Protein AF-A0A2N1U3D2-F1 (afdb_monomer_lite)

Sequence (101 aa):
MKDMKKKLPNFKNEQEEREFWLTHDSCDYFDWSDAEKVVFPNLKPTSKTISIRLPESMLNDIKVMANKKDVPYQSLIKILLSEKLEESKKKAAQPSRRRGK

Radius of gyration: 22.99 Å; chains: 1; bounding box: 40×53×66 Å

Foldseek 3Di:
DDQPADDDDDDPDPVVVVVVCVPDDPVSHDDCVPPDPDDPPPDDPPDDDDDDDDDPVVLVVLCVVQVVVVHDSVVSVVVVVVVVVVVVVVVVVDPDPDDDD

pLDDT: mean 75.85, std 16.92, range [38.22, 97.56]

Secondary structure (DSSP, 8-state):
----PPPPP--SSHHHHHHHHHHS-GGGT--GGG------TTS--S---------HHHHHHHHHHHHHTTS-HHHHHHHHHHHHHHHHHHHHTS-------

Structure (mmCIF, N/CA/C/O backbone):
data_AF-A0A2N1U3D2-F1
#
_entry.id   AF-A0A2N1U3D2-F1
#
loop_
_atom_site.group_PDB
_atom_site.id
_atom_site.type_symbol
_atom_site.label_atom_id
_atom_site.label_alt_id
_atom_site.label_comp_id
_atom_site.label_asym_id
_atom_site.label_entity_id
_atom_site.label_seq_id
_atom_site.pdbx_PDB_ins_code
_atom_site.Cartn_x
_atom_site.Cartn_y
_atom_site.Cartn_z
_atom_site.occupancy
_atom_site.B_iso_or_equiv
_atom_site.auth_seq_id
_atom_site.auth_comp_id
_atom_site.auth_asym_id
_atom_site.auth_atom_id
_atom_site.pdbx_PDB_model_num
ATOM 1 N N . MET A 1 1 ? -1.835 -3.912 -46.233 1.00 38.22 1 MET A N 1
ATOM 2 C CA . MET A 1 1 ? -0.984 -2.954 -46.974 1.00 38.22 1 MET A CA 1
ATOM 3 C C . MET A 1 1 ? 0.248 -2.730 -46.114 1.00 38.22 1 MET A C 1
ATOM 5 O O . MET A 1 1 ? 0.113 -2.760 -44.902 1.00 38.22 1 MET A O 1
ATOM 9 N N . LYS A 1 2 ? 1.448 -2.703 -46.698 1.00 41.66 2 LYS A N 1
ATOM 10 C CA . LYS A 1 2 ? 2.708 -2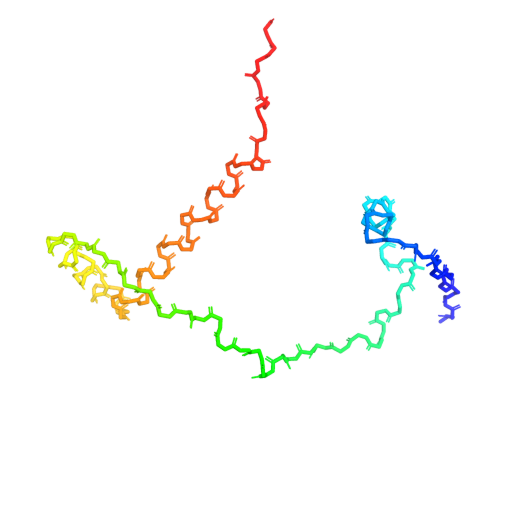.717 -45.941 1.00 41.66 2 LYS A CA 1
ATOM 11 C C . LYS A 1 2 ? 3.100 -1.267 -45.654 1.00 41.66 2 LYS A C 1
ATOM 13 O O . LYS A 1 2 ? 3.714 -0.633 -46.507 1.00 41.66 2 LYS A O 1
ATOM 18 N N . ASP A 1 3 ? 2.674 -0.732 -44.514 1.00 52.09 3 ASP A N 1
ATOM 19 C CA . ASP A 1 3 ? 3.018 0.633 -44.114 1.00 52.09 3 ASP A CA 1
ATOM 20 C C . ASP A 1 3 ? 4.527 0.721 -43.841 1.00 52.09 3 ASP A C 1
ATOM 22 O O . ASP A 1 3 ? 5.068 0.037 -42.969 1.00 52.09 3 ASP A O 1
ATOM 26 N N . MET A 1 4 ? 5.231 1.523 -44.644 1.00 52.47 4 MET A N 1
ATOM 27 C CA . MET A 1 4 ? 6.655 1.806 -44.464 1.00 52.47 4 MET A CA 1
ATOM 28 C C . MET A 1 4 ? 6.846 2.642 -43.194 1.00 52.47 4 MET A C 1
ATOM 30 O O . MET A 1 4 ? 6.754 3.867 -43.227 1.00 52.47 4 MET A O 1
ATOM 34 N N . LYS A 1 5 ? 7.113 1.973 -42.071 1.00 62.66 5 LYS A N 1
ATOM 35 C CA . LYS A 1 5 ? 7.426 2.620 -40.791 1.00 62.66 5 LYS A CA 1
ATOM 36 C C . LYS A 1 5 ? 8.753 3.368 -40.879 1.00 62.66 5 LYS A C 1
ATOM 38 O O . LYS A 1 5 ? 9.721 2.879 -41.471 1.00 62.6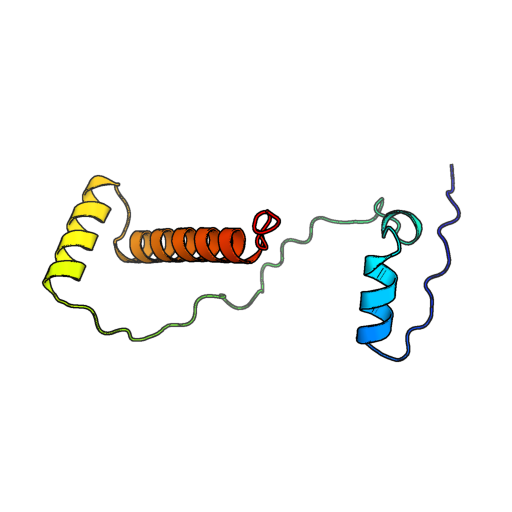6 5 LYS A O 1
ATOM 43 N N . LYS A 1 6 ? 8.781 4.587 -40.332 1.00 66.19 6 LYS A N 1
ATOM 44 C CA . LYS A 1 6 ? 9.958 5.466 -40.379 1.00 66.19 6 LYS A CA 1
ATOM 45 C C . LYS A 1 6 ? 11.109 4.808 -39.609 1.00 66.19 6 LYS A C 1
ATOM 47 O O . LYS A 1 6 ? 10.899 4.210 -38.557 1.00 66.19 6 LYS A O 1
ATOM 52 N N . LYS A 1 7 ? 12.340 4.913 -40.125 1.00 67.12 7 LYS A N 1
ATOM 53 C CA . LYS A 1 7 ? 13.525 4.391 -39.425 1.00 67.12 7 LYS A CA 1
ATOM 54 C C . LYS A 1 7 ? 13.721 5.150 -38.110 1.00 67.12 7 LYS A C 1
ATOM 56 O O . LYS A 1 7 ? 13.710 6.381 -38.112 1.00 67.12 7 LYS A O 1
ATOM 61 N N . LEU A 1 8 ? 13.915 4.408 -37.020 1.00 70.00 8 LEU A N 1
ATOM 62 C CA . LEU A 1 8 ? 14.236 4.963 -35.706 1.00 70.00 8 LEU A CA 1
ATOM 63 C C . LEU A 1 8 ? 15.551 5.769 -35.780 1.00 70.00 8 LEU A C 1
ATOM 65 O O . LEU A 1 8 ? 16.527 5.270 -36.355 1.00 70.00 8 LEU A O 1
ATOM 69 N N . PRO A 1 9 ? 15.596 6.999 -35.234 1.00 74.38 9 PRO A N 1
ATOM 70 C CA . PRO A 1 9 ? 16.837 7.757 -35.111 1.00 74.38 9 PRO A CA 1
ATOM 71 C C . PRO A 1 9 ? 17.819 7.057 -34.164 1.00 74.38 9 PRO A C 1
ATOM 73 O O . PRO A 1 9 ? 17.411 6.362 -33.238 1.00 74.38 9 PRO A O 1
ATOM 76 N N . ASN A 1 10 ? 19.121 7.263 -34.369 1.00 73.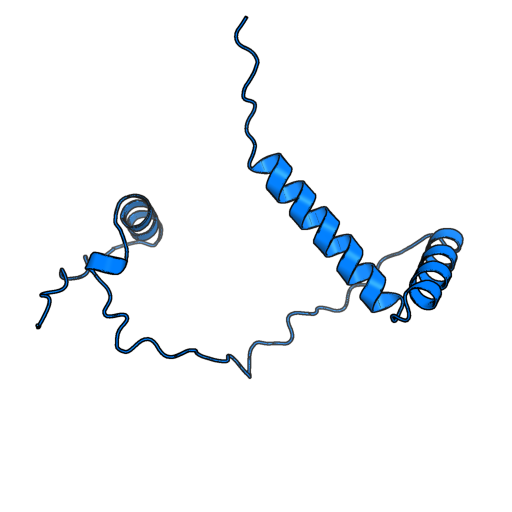50 10 ASN A N 1
ATOM 77 C CA . ASN A 1 10 ? 20.136 6.811 -33.418 1.00 73.50 10 ASN A CA 1
ATOM 78 C C . ASN A 1 10 ? 20.355 7.902 -32.358 1.00 73.50 10 ASN A C 1
ATOM 80 O O . ASN A 1 10 ? 20.901 8.959 -32.684 1.00 73.50 10 ASN A O 1
ATOM 84 N N . PHE A 1 11 ? 19.920 7.660 -31.120 1.00 79.25 11 PHE A N 1
ATOM 85 C CA . PHE A 1 11 ? 20.070 8.606 -30.010 1.00 79.25 11 PHE A CA 1
ATOM 86 C C . PHE A 1 11 ? 21.391 8.384 -29.279 1.00 79.25 11 PHE A C 1
ATOM 88 O O . PHE A 1 11 ? 21.812 7.248 -29.061 1.00 79.25 11 PHE A O 1
ATOM 95 N N . LYS A 1 12 ? 22.058 9.472 -28.883 1.00 75.38 12 LYS A N 1
ATOM 96 C CA . LYS A 1 12 ? 23.322 9.386 -28.135 1.00 75.38 12 LYS A CA 1
ATOM 97 C C . LYS A 1 12 ? 23.110 9.368 -26.622 1.00 75.38 12 LYS A C 1
ATOM 99 O O . LYS A 1 12 ? 24.003 8.935 -25.897 1.00 75.38 12 LYS A O 1
ATOM 104 N N . ASN A 1 13 ? 21.965 9.853 -26.143 1.00 77.00 13 ASN A N 1
ATOM 105 C CA . ASN A 1 13 ? 21.614 9.911 -24.727 1.00 77.00 13 ASN A CA 1
ATOM 106 C C . ASN A 1 13 ? 20.090 9.779 -24.514 1.00 77.00 13 ASN A C 1
ATOM 108 O O . ASN A 1 13 ? 19.297 9.994 -25.427 1.00 77.00 13 ASN A O 1
ATOM 112 N N . GLU A 1 14 ? 19.689 9.438 -23.285 1.00 73.56 14 GLU A N 1
ATOM 113 C CA . GLU A 1 14 ? 18.279 9.237 -22.900 1.00 73.56 14 GLU A CA 1
ATOM 11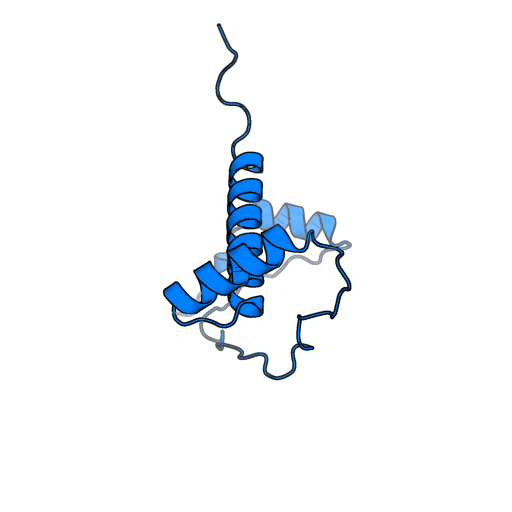4 C C . GLU A 1 14 ? 17.453 10.539 -22.957 1.00 73.56 14 GLU A C 1
ATOM 116 O O . GLU A 1 14 ? 16.241 10.524 -23.167 1.00 73.56 14 GLU A O 1
ATOM 121 N N . GLN A 1 15 ? 18.102 11.689 -22.767 1.00 77.00 15 GLN A N 1
ATOM 122 C CA . GLN A 1 15 ? 17.430 12.987 -22.741 1.00 77.00 15 GLN A CA 1
ATOM 123 C C . GLN A 1 15 ? 16.946 13.404 -24.142 1.00 77.00 15 GLN A C 1
ATOM 125 O O . GLN A 1 15 ? 15.804 13.835 -24.286 1.00 77.00 15 GLN A O 1
ATOM 130 N N . GLU A 1 16 ? 17.773 13.205 -25.170 1.00 76.56 16 GLU A N 1
ATOM 131 C CA . GLU A 1 16 ? 17.448 13.411 -26.588 1.00 76.56 16 GLU A CA 1
ATOM 132 C C . GLU A 1 16 ? 16.312 12.492 -27.034 1.00 76.56 16 GLU A C 1
ATOM 134 O O . GLU A 1 16 ? 15.400 12.922 -27.738 1.00 76.56 16 GLU A O 1
ATOM 139 N N . GLU A 1 17 ? 16.336 11.236 -26.587 1.00 75.56 17 GLU A N 1
ATOM 140 C CA . GLU A 1 17 ? 15.268 10.281 -26.866 1.00 75.56 17 GLU A CA 1
ATOM 141 C C . GLU A 1 17 ? 13.936 10.749 -26.258 1.00 75.56 17 GLU A C 1
ATOM 143 O O . GLU A 1 17 ? 12.898 10.745 -26.922 1.00 75.56 17 GLU A O 1
ATOM 148 N N . ARG A 1 18 ? 13.957 11.227 -25.009 1.00 75.75 18 ARG A N 1
ATOM 149 C CA . ARG A 1 18 ? 12.763 11.746 -24.332 1.00 75.75 18 ARG A CA 1
ATOM 150 C C . ARG A 1 18 ? 12.181 12.963 -25.046 1.00 75.75 18 ARG A C 1
ATOM 152 O O . ARG A 1 18 ? 10.970 13.039 -25.233 1.00 75.75 18 ARG A O 1
ATOM 159 N N . GLU A 1 19 ? 13.022 13.913 -25.439 1.00 80.88 19 GLU A N 1
ATOM 160 C CA . GLU A 1 19 ? 12.601 15.116 -26.170 1.00 80.88 19 GLU A CA 1
ATOM 161 C C . GLU A 1 19 ? 12.036 14.778 -27.556 1.00 80.88 19 GLU A C 1
ATOM 163 O O . GLU A 1 19 ? 11.039 15.364 -27.993 1.00 80.88 19 GLU A O 1
ATOM 168 N N . PHE A 1 20 ? 12.609 13.771 -28.213 1.00 78.00 20 PHE A N 1
ATOM 169 C CA . PHE A 1 20 ? 12.102 13.247 -29.471 1.00 78.00 20 PHE A CA 1
ATOM 170 C C . PHE A 1 20 ? 10.708 12.618 -29.309 1.00 78.00 20 PHE A C 1
ATOM 172 O O . PHE A 1 20 ? 9.786 12.988 -30.037 1.00 78.00 20 PHE A O 1
ATOM 179 N N . TRP A 1 21 ? 10.503 11.750 -28.312 1.00 78.50 21 TRP A N 1
ATOM 180 C CA . TRP A 1 21 ? 9.201 11.111 -28.061 1.00 78.50 21 TRP A CA 1
ATOM 181 C C . TRP A 1 21 ? 8.133 12.050 -27.489 1.00 78.50 21 TRP A C 1
ATOM 183 O O . TRP A 1 21 ? 6.944 11.771 -27.608 1.00 78.50 21 TRP A O 1
ATOM 193 N N . LEU A 1 22 ? 8.520 13.185 -26.901 1.00 76.31 22 LEU A N 1
ATOM 194 C CA . LEU A 1 22 ? 7.571 14.233 -26.508 1.00 76.31 22 LEU A CA 1
ATOM 195 C C . LEU A 1 22 ? 6.941 14.942 -27.713 1.00 76.31 22 LEU A C 1
ATOM 197 O O . LEU A 1 22 ? 5.861 15.518 -27.590 1.00 76.31 22 LEU A O 1
ATOM 201 N N . THR A 1 23 ? 7.627 14.932 -28.856 1.00 74.25 23 THR A N 1
ATOM 202 C CA . THR A 1 23 ? 7.228 15.665 -30.064 1.00 74.25 23 THR A CA 1
ATOM 203 C C . THR A 1 23 ? 6.749 14.759 -31.199 1.00 74.25 23 THR A C 1
ATOM 205 O O . THR A 1 23 ? 6.088 15.250 -32.113 1.00 74.25 23 THR A O 1
ATOM 208 N N . HIS A 1 24 ? 7.032 13.455 -31.140 1.00 76.94 24 HIS A N 1
ATOM 209 C CA . HIS A 1 24 ? 6.724 12.488 -32.196 1.00 76.94 24 HIS A CA 1
ATOM 210 C C . HIS A 1 24 ? 5.816 11.362 -31.685 1.00 76.94 24 HIS A C 1
ATOM 212 O O . HIS A 1 24 ? 6.025 10.825 -30.599 1.00 76.94 24 HIS A O 1
ATOM 218 N N . ASP A 1 25 ? 4.824 10.974 -32.491 1.00 67.00 25 ASP A N 1
ATOM 219 C CA . ASP A 1 25 ? 3.918 9.868 -32.172 1.00 67.00 25 ASP A CA 1
ATOM 220 C C . ASP A 1 25 ? 4.592 8.511 -32.442 1.00 67.00 25 ASP A C 1
ATOM 222 O O . ASP A 1 25 ? 5.054 8.218 -33.547 1.00 67.00 25 ASP A O 1
ATOM 226 N N . SER A 1 26 ? 4.621 7.659 -31.417 1.00 63.03 26 SER A N 1
ATOM 227 C CA . SER A 1 26 ? 5.136 6.285 -31.460 1.00 63.03 26 SER A CA 1
ATOM 228 C C . SER A 1 26 ? 4.452 5.376 -32.493 1.00 63.03 26 SER A C 1
ATOM 230 O O . SER A 1 26 ? 5.042 4.375 -32.908 1.00 63.03 26 SER A O 1
ATOM 232 N N . CYS A 1 27 ? 3.245 5.726 -32.951 1.00 61.12 27 CYS A N 1
ATOM 233 C CA . CYS A 1 27 ? 2.512 4.971 -33.970 1.00 61.12 27 CYS A CA 1
ATOM 234 C C . CYS A 1 27 ? 3.197 4.986 -35.350 1.00 61.12 27 CYS A C 1
ATOM 236 O O . CYS A 1 27 ? 3.061 4.028 -36.107 1.00 61.12 27 CYS A O 1
ATOM 238 N N . ASP A 1 28 ? 3.986 6.021 -35.655 1.00 66.12 28 ASP A N 1
ATOM 239 C CA . ASP A 1 28 ? 4.681 6.176 -36.944 1.00 66.12 28 ASP A CA 1
ATOM 240 C C . ASP A 1 28 ? 5.958 5.318 -37.067 1.00 66.12 28 ASP A C 1
ATOM 242 O O . ASP A 1 28 ? 6.494 5.130 -38.169 1.00 66.12 28 ASP A O 1
ATOM 246 N N . TYR A 1 29 ? 6.472 4.831 -35.934 1.00 65.94 29 TYR A N 1
ATOM 247 C CA . TYR A 1 29 ? 7.782 4.179 -35.829 1.00 65.94 29 TYR A CA 1
ATOM 248 C C . TYR A 1 29 ? 7.690 2.708 -35.407 1.00 65.94 29 TYR A C 1
ATOM 250 O O . TYR A 1 29 ? 8.554 1.921 -35.790 1.00 65.94 29 TYR A O 1
ATOM 258 N N . PHE A 1 30 ? 6.648 2.312 -34.667 1.00 61.25 30 PHE A N 1
ATOM 259 C CA . PHE A 1 30 ? 6.511 0.951 -34.139 1.00 61.25 30 PHE A CA 1
ATOM 260 C C . PHE A 1 30 ? 5.422 0.134 -34.836 1.00 61.25 30 PHE A C 1
ATOM 262 O O . PHE A 1 30 ? 4.324 0.620 -35.105 1.00 61.25 30 PHE A O 1
ATOM 269 N N . ASP A 1 31 ? 5.721 -1.140 -35.119 1.00 62.81 31 ASP A N 1
ATOM 270 C CA . ASP A 1 31 ? 4.733 -2.105 -35.599 1.00 62.81 31 ASP A CA 1
ATOM 271 C C . ASP A 1 31 ? 3.990 -2.752 -34.438 1.00 62.81 31 ASP A C 1
ATOM 273 O O . ASP A 1 31 ? 4.424 -3.746 -33.870 1.00 62.81 31 ASP A O 1
ATOM 277 N N . TRP A 1 32 ? 2.846 -2.170 -34.092 1.00 59.28 32 TRP A N 1
ATOM 278 C CA . TRP A 1 32 ? 1.984 -2.678 -33.029 1.00 59.28 32 TRP A CA 1
ATOM 279 C C . TRP A 1 32 ? 1.266 -3.990 -33.391 1.00 59.28 32 TRP A C 1
ATOM 281 O O . TRP A 1 32 ? 0.606 -4.565 -32.530 1.00 59.28 32 TRP A O 1
ATOM 291 N N . SER A 1 33 ? 1.394 -4.483 -34.630 1.00 61.34 33 SER A N 1
ATOM 292 C CA . SER A 1 33 ? 0.780 -5.749 -35.066 1.00 61.34 33 SER A CA 1
ATOM 293 C C . SER A 1 33 ? 1.412 -6.971 -34.388 1.00 61.34 33 SER A C 1
ATOM 295 O O . SER A 1 33 ? 0.720 -7.961 -34.171 1.00 61.34 33 SER A O 1
ATOM 297 N N . ASP A 1 34 ? 2.687 -6.866 -34.000 1.00 57.94 34 ASP A N 1
ATOM 298 C CA . ASP A 1 34 ? 3.444 -7.903 -33.282 1.00 57.94 34 ASP A CA 1
ATOM 299 C C . ASP A 1 34 ? 3.505 -7.638 -31.760 1.00 57.94 34 ASP A C 1
ATOM 301 O O . ASP A 1 34 ? 4.235 -8.304 -31.025 1.00 57.94 34 ASP A O 1
ATOM 305 N N . ALA A 1 35 ? 2.768 -6.638 -31.258 1.00 60.22 35 ALA A N 1
ATOM 306 C CA . ALA A 1 35 ? 2.783 -6.285 -29.843 1.00 60.22 35 ALA A CA 1
ATOM 307 C C . ALA A 1 35 ? 1.985 -7.305 -29.012 1.00 60.22 35 ALA A C 1
ATOM 309 O O . ALA A 1 35 ? 0.753 -7.287 -28.964 1.00 60.22 35 ALA A O 1
ATOM 310 N N . GLU A 1 36 ? 2.693 -8.183 -28.307 1.00 57.91 36 GLU A N 1
ATOM 311 C CA . GLU A 1 36 ? 2.088 -9.142 -27.386 1.00 57.91 36 GLU A CA 1
ATOM 312 C C . GLU A 1 36 ? 1.826 -8.522 -26.003 1.00 57.91 36 GLU A C 1
ATOM 314 O O . GLU A 1 36 ? 2.638 -7.773 -25.452 1.00 57.91 36 GLU A O 1
ATOM 319 N N . LYS A 1 37 ? 0.690 -8.876 -25.386 1.00 54.78 37 LYS A N 1
ATOM 320 C CA . LYS A 1 37 ? 0.423 -8.565 -23.974 1.00 54.78 37 LYS A CA 1
ATOM 321 C C . LYS A 1 37 ? 1.371 -9.379 -23.094 1.00 54.78 37 LYS A C 1
ATOM 323 O O . LYS A 1 37 ? 1.053 -10.496 -22.695 1.00 54.78 37 LYS A O 1
ATOM 328 N N . VAL A 1 38 ? 2.521 -8.807 -22.763 1.00 53.38 38 VAL A N 1
ATOM 329 C CA . VAL A 1 38 ? 3.466 -9.423 -21.831 1.00 53.38 38 VAL A CA 1
ATOM 330 C C . VAL A 1 38 ? 2.917 -9.368 -20.403 1.00 53.38 38 VAL A C 1
ATOM 332 O O . VAL A 1 38 ? 2.778 -8.310 -19.790 1.00 53.38 38 VAL A O 1
ATOM 335 N N . VAL A 1 39 ? 2.583 -10.535 -19.855 1.00 51.44 39 VAL A N 1
ATOM 336 C CA . VAL A 1 39 ? 2.399 -10.708 -18.412 1.00 51.44 39 VAL A CA 1
ATOM 337 C C . VAL A 1 39 ? 3.793 -10.865 -17.841 1.00 51.44 39 VAL A C 1
ATOM 339 O O . VAL A 1 39 ? 4.488 -11.800 -18.211 1.00 51.44 39 VAL A O 1
ATOM 342 N N . PHE A 1 40 ? 4.214 -9.951 -16.975 1.00 53.75 40 PHE A N 1
ATOM 343 C CA . PHE A 1 40 ? 5.516 -10.006 -16.319 1.00 53.75 40 PHE A CA 1
ATOM 344 C C . PHE A 1 40 ? 5.411 -10.829 -15.022 1.00 53.75 40 PHE A C 1
ATOM 346 O O . PHE A 1 40 ? 5.146 -10.260 -13.960 1.00 53.75 40 PHE A O 1
ATOM 353 N N . PRO A 1 41 ? 5.613 -12.159 -15.048 1.00 55.09 41 PRO A N 1
ATOM 354 C CA . PRO A 1 41 ? 5.284 -13.028 -13.918 1.00 55.09 41 PRO A CA 1
ATOM 355 C C . PRO A 1 41 ? 6.359 -12.942 -12.822 1.00 55.09 41 PRO A C 1
ATOM 357 O O . PRO A 1 41 ? 6.101 -13.248 -11.665 1.00 55.09 41 PRO A O 1
ATOM 360 N N . ASN A 1 42 ? 7.562 -12.492 -13.201 1.00 50.12 42 ASN A N 1
ATOM 361 C CA . ASN A 1 42 ? 8.776 -12.447 -12.388 1.00 50.12 42 ASN A CA 1
ATOM 362 C C . ASN A 1 42 ? 9.200 -11.018 -12.018 1.00 50.12 42 ASN A C 1
ATOM 364 O O . ASN A 1 42 ? 10.357 -10.779 -11.668 1.00 50.12 42 ASN A O 1
ATOM 368 N N . LEU A 1 43 ? 8.286 -10.045 -12.090 1.00 55.62 43 LEU A N 1
ATOM 369 C CA . LEU A 1 43 ? 8.517 -8.765 -11.425 1.00 55.62 43 LEU A CA 1
ATOM 370 C C . LEU A 1 43 ? 8.699 -9.047 -9.934 1.00 55.62 43 LEU A C 1
ATOM 372 O O . LEU A 1 43 ? 7.845 -9.667 -9.300 1.00 55.62 43 LEU A O 1
ATOM 376 N N . LYS A 1 44 ? 9.826 -8.598 -9.375 1.00 56.69 44 LYS A N 1
ATOM 377 C CA . LYS A 1 44 ? 10.086 -8.656 -7.932 1.00 56.69 44 LYS A CA 1
ATOM 378 C C . LYS A 1 44 ? 8.828 -8.154 -7.208 1.00 56.69 44 LYS A C 1
ATOM 380 O O . LYS A 1 44 ? 8.335 -7.100 -7.620 1.00 56.69 44 LYS A O 1
ATOM 385 N N . PRO A 1 45 ? 8.305 -8.845 -6.172 1.00 55.25 45 PRO A N 1
ATOM 386 C CA . PRO A 1 45 ? 7.158 -8.351 -5.423 1.00 55.25 45 PRO A CA 1
ATOM 387 C C . PRO A 1 45 ? 7.428 -6.899 -5.041 1.00 55.25 45 PRO A C 1
ATOM 389 O O . PRO A 1 45 ? 8.362 -6.604 -4.296 1.00 55.25 45 PRO A O 1
ATOM 392 N N . THR A 1 46 ? 6.665 -5.975 -5.617 1.00 59.75 46 THR A N 1
ATOM 393 C CA . THR A 1 46 ? 6.904 -4.530 -5.483 1.00 59.75 46 THR A CA 1
ATOM 394 C C . THR A 1 46 ? 6.605 -4.032 -4.066 1.00 59.75 46 THR A C 1
ATOM 396 O O . THR A 1 46 ? 6.825 -2.865 -3.746 1.00 59.75 46 THR A O 1
ATOM 399 N N . SER A 1 47 ? 6.138 -4.919 -3.182 1.00 68.00 47 SER A N 1
ATOM 400 C CA . SER A 1 47 ? 5.922 -4.661 -1.768 1.00 68.00 47 SER A CA 1
ATOM 401 C C . SER A 1 47 ? 7.213 -4.815 -0.964 1.00 68.00 47 SER A C 1
ATOM 403 O O . SER A 1 47 ? 7.704 -5.923 -0.746 1.00 68.00 47 SER A O 1
ATOM 405 N N . LYS A 1 48 ? 7.718 -3.695 -0.449 1.00 77.12 48 LYS A N 1
ATOM 406 C CA . LYS A 1 48 ? 8.772 -3.656 0.567 1.00 77.12 48 LYS A CA 1
ATOM 407 C C . LYS A 1 48 ? 8.142 -3.561 1.957 1.00 77.12 48 LYS A C 1
ATOM 409 O O . LYS A 1 48 ? 7.288 -2.705 2.182 1.00 77.12 48 LYS A O 1
ATOM 414 N N . THR A 1 49 ? 8.578 -4.401 2.896 1.00 82.75 49 THR A N 1
ATOM 415 C CA . THR A 1 49 ? 8.189 -4.262 4.307 1.00 82.75 49 THR A CA 1
ATOM 416 C C . THR A 1 49 ? 8.830 -3.008 4.885 1.00 82.75 49 THR A C 1
ATOM 418 O O . THR A 1 49 ? 10.046 -2.828 4.804 1.00 82.75 49 THR A O 1
ATOM 421 N N . ILE A 1 50 ? 8.004 -2.143 5.466 1.00 84.56 50 ILE A N 1
ATOM 422 C CA . ILE A 1 50 ? 8.433 -0.939 6.173 1.00 84.56 50 ILE A CA 1
ATOM 423 C C . ILE A 1 50 ? 7.801 -0.928 7.562 1.00 84.56 50 ILE A C 1
ATOM 425 O O . ILE A 1 50 ? 6.644 -1.314 7.725 1.00 84.56 50 ILE A O 1
ATOM 429 N N . SER A 1 51 ? 8.556 -0.472 8.556 1.00 88.00 51 SER A N 1
ATOM 430 C CA . SER A 1 51 ? 8.052 -0.271 9.914 1.00 88.00 51 SER A CA 1
ATOM 431 C C . SER A 1 51 ? 7.616 1.182 10.069 1.00 88.00 51 SER A C 1
ATOM 433 O O . SER A 1 51 ? 8.436 2.090 9.947 1.00 88.00 51 SER A O 1
ATOM 435 N N . ILE A 1 52 ? 6.330 1.410 10.335 1.00 89.44 52 ILE A N 1
ATOM 436 C CA . ILE A 1 52 ? 5.756 2.738 10.591 1.00 89.44 52 ILE A CA 1
ATOM 437 C C . ILE A 1 52 ? 5.171 2.740 12.003 1.00 89.44 52 ILE A C 1
ATOM 439 O O . ILE A 1 52 ? 4.499 1.787 12.394 1.00 89.44 52 ILE A O 1
ATOM 443 N N . ARG A 1 53 ? 5.406 3.813 12.769 1.00 93.56 53 ARG A N 1
ATOM 444 C CA . ARG A 1 53 ? 4.728 4.027 14.055 1.00 93.56 53 ARG A CA 1
ATOM 445 C C . ARG A 1 53 ? 3.394 4.730 13.833 1.00 93.56 53 ARG A C 1
ATOM 447 O O . ARG A 1 53 ? 3.354 5.766 13.177 1.00 93.56 53 ARG A O 1
ATOM 454 N N . LEU A 1 54 ? 2.331 4.177 14.407 1.00 92.50 54 LEU A N 1
ATOM 455 C CA . LEU A 1 54 ? 0.978 4.729 14.374 1.00 92.50 54 LEU A CA 1
ATOM 456 C C . LEU A 1 54 ? 0.442 4.843 15.808 1.00 92.50 54 LEU A C 1
ATOM 458 O O . LEU A 1 54 ? 0.753 3.970 16.623 1.00 92.50 54 LEU A O 1
ATOM 462 N N . PRO A 1 55 ? -0.364 5.871 16.128 1.00 97.06 55 PRO A N 1
ATOM 463 C CA . PRO A 1 55 ? -1.113 5.907 17.379 1.00 97.06 55 PRO A CA 1
ATOM 464 C C . PRO A 1 55 ? -2.059 4.706 17.493 1.00 97.06 55 PRO A C 1
ATOM 466 O O . PRO A 1 55 ? -2.662 4.284 16.504 1.00 97.06 55 PRO A O 1
ATOM 469 N N . GLU A 1 56 ? -2.226 4.178 18.704 1.00 95.75 56 GLU A N 1
ATOM 470 C CA . GLU A 1 56 ? -3.049 2.988 18.946 1.00 95.75 56 GLU A CA 1
ATOM 471 C C . GLU A 1 56 ? -4.527 3.209 18.594 1.00 95.75 56 GLU A C 1
ATOM 473 O O . GLU A 1 56 ? -5.142 2.365 17.941 1.00 95.75 56 GLU A O 1
ATOM 478 N N . SER A 1 57 ? -5.077 4.377 18.944 1.00 96.75 57 SER A N 1
ATOM 479 C CA . SER A 1 57 ? -6.454 4.760 18.609 1.00 96.75 57 SER A CA 1
ATOM 480 C C . SER A 1 57 ? -6.711 4.706 17.103 1.00 96.75 57 SER A C 1
ATOM 482 O O . SER A 1 57 ? -7.652 4.060 16.653 1.00 96.75 57 SER A O 1
ATOM 484 N N . MET A 1 58 ? -5.803 5.282 16.315 1.00 95.56 58 MET A N 1
ATOM 485 C CA . MET A 1 58 ? -5.888 5.283 14.856 1.00 95.56 58 MET A CA 1
ATOM 486 C C . MET A 1 58 ? -5.846 3.864 14.279 1.00 95.56 58 MET A C 1
ATOM 488 O O . MET A 1 58 ? -6.599 3.546 13.360 1.00 95.56 58 MET A O 1
ATOM 492 N N . LEU A 1 59 ? -4.982 2.991 14.807 1.00 95.56 59 LEU A N 1
ATOM 493 C CA . LEU A 1 59 ? -4.920 1.602 14.350 1.00 95.56 59 LEU A CA 1
ATOM 494 C C . LEU A 1 59 ? -6.230 0.853 14.642 1.00 95.56 59 LEU A C 1
ATOM 496 O O . LEU A 1 59 ? -6.682 0.065 13.807 1.00 95.56 59 LEU A O 1
ATOM 500 N N . ASN A 1 60 ? -6.845 1.105 15.797 1.00 96.94 60 ASN A N 1
ATOM 501 C CA . ASN A 1 60 ? -8.130 0.513 16.162 1.00 96.94 60 ASN A CA 1
ATOM 502 C C . ASN A 1 60 ? -9.257 1.004 15.247 1.00 96.94 60 ASN A C 1
ATOM 504 O O . ASN A 1 60 ? -10.009 0.179 14.725 1.00 96.94 60 ASN A O 1
ATOM 508 N N . ASP A 1 61 ? -9.311 2.301 14.948 1.00 96.81 61 ASP A N 1
ATOM 509 C CA . ASP A 1 61 ? -10.294 2.860 14.014 1.00 96.81 61 ASP A CA 1
ATOM 510 C C . ASP A 1 61 ? -10.163 2.241 12.616 1.00 96.81 61 ASP A C 1
ATOM 512 O O . ASP A 1 61 ? -11.157 1.844 12.000 1.00 96.81 61 ASP A O 1
ATOM 516 N N . ILE A 1 62 ? -8.928 2.077 12.127 1.00 96.38 62 ILE A N 1
ATOM 517 C CA . ILE A 1 62 ? -8.658 1.425 10.839 1.00 96.38 62 ILE A CA 1
ATOM 518 C C . ILE A 1 62 ? -9.147 -0.025 10.851 1.00 96.38 62 ILE A C 1
ATOM 520 O O . ILE A 1 62 ? -9.770 -0.459 9.883 1.00 96.38 62 ILE A O 1
ATOM 524 N N . LYS A 1 63 ? -8.912 -0.780 11.932 1.00 96.19 63 LYS A N 1
ATOM 525 C CA . LYS A 1 63 ? -9.405 -2.161 12.058 1.00 96.19 63 LYS A CA 1
ATOM 526 C C . LYS A 1 63 ? -10.930 -2.222 12.032 1.00 96.19 63 LYS A C 1
ATOM 528 O O . LYS A 1 63 ? -11.484 -3.082 11.350 1.00 96.19 63 LYS A O 1
ATOM 533 N N . VAL A 1 64 ? -11.617 -1.318 12.729 1.00 97.56 64 VAL A N 1
ATOM 534 C CA . VAL A 1 64 ? -13.088 -1.253 12.712 1.00 97.56 64 VAL A CA 1
ATOM 535 C C . VAL A 1 64 ? -13.596 -0.940 11.304 1.00 97.56 64 VAL A C 1
ATOM 537 O O . VAL A 1 64 ? -14.499 -1.615 10.811 1.00 97.56 64 VAL A O 1
ATOM 540 N N . MET A 1 65 ? -12.997 0.039 10.621 1.00 97.25 65 MET A N 1
ATOM 541 C CA . MET A 1 65 ? -13.358 0.375 9.239 1.00 97.25 65 MET A CA 1
ATOM 542 C C . MET A 1 65 ? -13.102 -0.774 8.263 1.00 97.25 65 MET A C 1
ATOM 544 O O . MET A 1 65 ? -13.896 -0.982 7.349 1.00 97.25 65 MET A O 1
ATOM 548 N N . ALA A 1 66 ? -12.013 -1.515 8.450 1.00 96.94 66 ALA A N 1
ATOM 549 C CA . ALA A 1 66 ? -11.648 -2.635 7.594 1.00 96.94 66 ALA A CA 1
ATOM 550 C C . ALA A 1 66 ? -12.651 -3.788 7.720 1.00 96.94 66 ALA A C 1
ATOM 552 O O . ALA A 1 66 ? -13.156 -4.258 6.705 1.00 96.94 66 ALA A O 1
ATOM 553 N N . ASN A 1 67 ? -13.034 -4.142 8.952 1.00 96.31 67 ASN A N 1
ATOM 554 C CA . ASN A 1 67 ? -14.074 -5.144 9.202 1.00 96.31 67 ASN A CA 1
ATOM 555 C C . ASN A 1 67 ? -15.420 -4.739 8.587 1.00 96.31 67 ASN A C 1
ATOM 557 O O . ASN A 1 67 ? -16.070 -5.551 7.944 1.00 96.31 67 ASN A O 1
ATOM 561 N N . LYS A 1 68 ? -15.821 -3.465 8.710 1.00 96.62 68 LYS A N 1
ATOM 562 C CA . LYS A 1 68 ? -17.058 -2.959 8.083 1.00 96.62 68 LYS A CA 1
ATOM 563 C C . LYS A 1 68 ? -17.058 -3.074 6.555 1.00 96.62 68 LYS A C 1
ATOM 565 O O . LYS A 1 68 ? -18.124 -3.142 5.957 1.00 96.62 68 LYS A O 1
ATOM 570 N N . LYS A 1 69 ? -15.878 -3.032 5.936 1.00 94.75 69 LYS A N 1
ATOM 571 C CA . LYS A 1 69 ? -15.682 -3.141 4.485 1.00 94.75 69 LYS A CA 1
ATOM 572 C C . LYS A 1 69 ? -15.343 -4.565 4.034 1.00 94.75 69 LYS A C 1
ATOM 574 O O . LYS A 1 69 ? -15.057 -4.743 2.857 1.00 94.75 69 LYS A O 1
ATOM 579 N N . ASP A 1 70 ? -15.345 -5.530 4.954 1.00 95.81 70 ASP A N 1
ATOM 580 C CA . ASP A 1 70 ? -14.950 -6.923 4.727 1.00 95.81 70 ASP A CA 1
ATOM 581 C C . ASP A 1 70 ? -13.569 -7.069 4.056 1.00 95.81 70 ASP A C 1
ATOM 583 O O . ASP A 1 70 ? -13.355 -7.843 3.127 1.00 95.81 70 ASP A O 1
ATOM 587 N N . VAL A 1 71 ? -12.599 -6.266 4.512 1.00 95.81 71 VAL A N 1
ATOM 588 C CA . VAL A 1 71 ? -11.214 -6.307 4.019 1.00 95.81 71 VAL A CA 1
ATOM 589 C C . VAL A 1 71 ? -10.210 -6.373 5.170 1.00 95.81 71 VAL A C 1
ATOM 591 O O . VAL A 1 71 ? -10.455 -5.824 6.245 1.00 95.81 71 VAL A O 1
ATOM 594 N N . PRO A 1 72 ? -9.017 -6.962 4.965 1.00 96.44 72 PRO A N 1
ATOM 595 C CA . PRO A 1 72 ? -7.942 -6.887 5.949 1.00 96.44 72 PRO A CA 1
ATOM 596 C C . PRO A 1 72 ? -7.493 -5.439 6.191 1.00 96.44 72 PRO A C 1
ATOM 598 O O . PRO A 1 72 ? -7.322 -4.663 5.249 1.00 96.44 72 PRO A O 1
ATOM 601 N N . TYR A 1 73 ? -7.206 -5.079 7.445 1.00 95.25 73 TYR A N 1
ATOM 602 C CA . TYR A 1 73 ? -6.799 -3.711 7.804 1.00 95.25 73 TYR A CA 1
ATOM 603 C C . TYR A 1 73 ? -5.533 -3.245 7.068 1.00 95.25 73 TYR A C 1
ATOM 605 O O . TYR A 1 73 ? -5.433 -2.085 6.677 1.00 95.25 73 TYR A O 1
ATOM 613 N N . GLN A 1 74 ? -4.587 -4.151 6.807 1.00 93.25 74 GLN A N 1
ATOM 614 C CA . GLN A 1 74 ? -3.387 -3.848 6.022 1.00 93.25 74 GLN A CA 1
ATOM 615 C C . GLN A 1 74 ? -3.722 -3.519 4.561 1.00 93.25 74 GLN A C 1
ATOM 617 O O . GLN A 1 74 ? -3.111 -2.626 3.976 1.00 93.25 74 GLN A O 1
ATOM 622 N N . SER A 1 75 ? -4.699 -4.215 3.974 1.00 94.19 75 SER A N 1
ATOM 623 C CA . SER A 1 75 ? -5.189 -3.930 2.623 1.00 94.19 75 SER A CA 1
ATOM 624 C C . SER A 1 75 ? -5.888 -2.575 2.577 1.00 94.19 75 SER A C 1
ATOM 626 O O . SER A 1 75 ? -5.610 -1.783 1.680 1.00 94.19 75 SER A O 1
ATOM 628 N N . LEU A 1 76 ? -6.707 -2.258 3.588 1.00 94.50 76 LEU A N 1
ATOM 629 C CA . LEU A 1 76 ? -7.345 -0.946 3.698 1.00 94.50 76 LEU A CA 1
ATOM 630 C C . LEU A 1 76 ? -6.311 0.188 3.774 1.00 94.50 76 LEU A C 1
ATOM 632 O O . LEU A 1 76 ? -6.455 1.185 3.071 1.00 94.50 76 LEU A O 1
ATOM 636 N N . ILE A 1 77 ? -5.241 0.026 4.561 1.00 94.38 77 ILE A N 1
ATOM 637 C CA . ILE A 1 77 ? -4.150 1.014 4.636 1.00 94.38 77 ILE A CA 1
ATOM 638 C C . ILE A 1 77 ? -3.535 1.254 3.251 1.00 94.38 77 ILE A C 1
ATOM 640 O O . ILE A 1 77 ? -3.342 2.403 2.857 1.00 94.38 77 ILE A O 1
ATOM 644 N N . LYS A 1 78 ? -3.258 0.188 2.489 1.00 91.94 78 LYS A N 1
ATOM 645 C CA . LYS A 1 78 ? -2.691 0.301 1.134 1.00 91.94 78 LYS A CA 1
ATOM 646 C C . LYS A 1 78 ? -3.621 1.055 0.182 1.00 91.94 78 LYS A C 1
ATOM 648 O O . LYS A 1 78 ? -3.143 1.897 -0.577 1.00 91.94 78 LYS A O 1
ATOM 653 N N . ILE A 1 79 ? -4.924 0.775 0.235 1.00 93.75 79 ILE A N 1
ATOM 654 C CA . ILE A 1 79 ? -5.936 1.449 -0.592 1.00 93.75 79 ILE A CA 1
ATOM 655 C C . ILE A 1 79 ? -5.960 2.946 -0.273 1.00 93.75 79 ILE A C 1
ATOM 657 O O . ILE A 1 79 ? -5.756 3.759 -1.170 1.00 93.75 79 ILE A O 1
ATOM 661 N N . LEU A 1 80 ? -6.095 3.309 1.007 1.00 94.00 80 LEU A N 1
ATOM 662 C CA . LEU A 1 80 ? -6.166 4.709 1.441 1.00 94.00 80 LEU A CA 1
ATOM 663 C C . LEU A 1 80 ? -4.907 5.506 1.068 1.00 94.00 80 LEU A C 1
ATOM 665 O O . LEU A 1 80 ? -5.003 6.643 0.609 1.00 94.00 80 LEU A O 1
ATOM 669 N N . LEU A 1 81 ? -3.717 4.918 1.240 1.00 92.81 81 LEU A N 1
ATOM 670 C CA . LEU A 1 81 ? -2.462 5.556 0.832 1.00 92.81 81 LEU A CA 1
ATOM 671 C C . LEU A 1 81 ? -2.399 5.763 -0.685 1.00 92.81 81 LEU A C 1
ATOM 673 O O . LEU A 1 81 ? -1.969 6.821 -1.140 1.00 92.81 81 LEU A O 1
ATOM 677 N N . SER A 1 82 ? -2.844 4.774 -1.461 1.00 91.44 82 SER A N 1
ATOM 678 C CA . SER A 1 82 ? -2.854 4.852 -2.925 1.00 91.44 82 SER A CA 1
ATOM 679 C C . SER A 1 82 ? -3.800 5.949 -3.412 1.00 91.44 82 SER A C 1
ATOM 681 O O . SER A 1 82 ? -3.400 6.786 -4.215 1.00 91.44 82 SER A O 1
ATOM 683 N N . GLU A 1 83 ? -5.015 6.015 -2.863 1.00 92.38 83 GLU A N 1
ATOM 684 C CA . GLU A 1 83 ? -5.985 7.074 -3.166 1.00 92.38 83 GLU A CA 1
ATOM 685 C C . GLU A 1 83 ? -5.400 8.465 -2.892 1.00 92.38 83 GLU A C 1
ATOM 687 O O . GLU A 1 83 ? -5.416 9.330 -3.770 1.00 92.38 83 GLU A O 1
ATOM 692 N N . LYS A 1 84 ? -4.792 8.662 -1.714 1.00 91.38 84 LYS A N 1
ATOM 693 C CA . LYS A 1 84 ? -4.187 9.948 -1.334 1.00 91.38 84 LYS A CA 1
ATOM 694 C C . LYS A 1 84 ? -3.003 10.337 -2.217 1.00 91.38 84 LYS A C 1
ATOM 696 O O . LYS A 1 84 ? -2.822 11.525 -2.504 1.00 91.38 84 LYS A O 1
ATOM 701 N N . LEU A 1 85 ? -2.204 9.370 -2.667 1.00 88.50 85 LEU A N 1
ATOM 702 C CA . LEU A 1 85 ? -1.115 9.615 -3.613 1.00 88.50 85 LEU A CA 1
ATOM 703 C C . LEU A 1 85 ? -1.648 10.055 -4.977 1.00 88.50 85 LEU A C 1
ATOM 705 O O . LEU A 1 85 ? -1.147 11.029 -5.535 1.00 88.50 85 LEU A O 1
ATOM 709 N N . GLU A 1 86 ? -2.687 9.399 -5.489 1.00 89.56 86 GLU A N 1
ATOM 710 C CA . GLU A 1 86 ? -3.302 9.767 -6.766 1.00 89.56 86 GLU A CA 1
ATOM 711 C C . GLU A 1 86 ? -3.983 11.140 -6.701 1.00 89.56 86 GLU A C 1
ATOM 713 O O . GLU A 1 86 ? -3.820 11.957 -7.608 1.00 89.56 86 GLU A O 1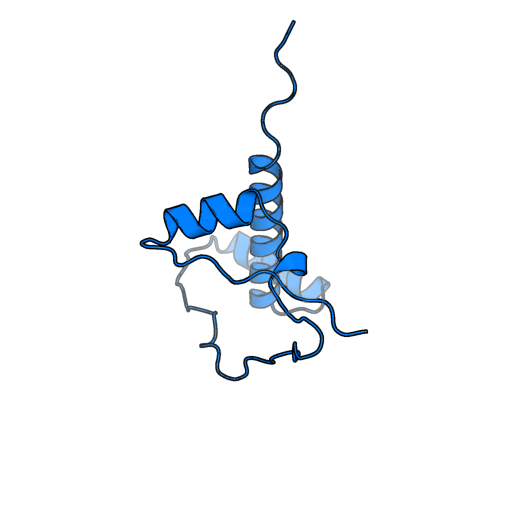
ATOM 718 N N . GLU A 1 87 ? -4.676 11.454 -5.603 1.00 89.75 87 GLU A N 1
ATOM 719 C CA . GLU A 1 87 ? -5.196 12.802 -5.346 1.00 89.75 87 GLU A CA 1
ATOM 720 C C . GLU A 1 87 ? -4.076 13.857 -5.349 1.00 89.75 87 GLU A C 1
ATOM 722 O O . GLU A 1 87 ? -4.234 14.935 -5.925 1.00 89.75 87 GLU A O 1
ATOM 727 N N . SER A 1 88 ? -2.932 13.549 -4.732 1.00 87.56 88 SER A N 1
ATOM 728 C CA . SER A 1 88 ? -1.787 14.466 -4.646 1.00 87.56 88 SER A CA 1
ATOM 729 C C . SER A 1 88 ? -1.124 14.688 -6.007 1.00 87.56 88 SER A C 1
ATOM 731 O O . SER A 1 88 ? -0.838 15.830 -6.369 1.00 87.56 88 SER A O 1
ATOM 733 N N . LYS A 1 89 ? -0.950 13.627 -6.806 1.00 86.44 89 LYS A N 1
ATOM 734 C CA . LYS A 1 89 ? -0.442 13.716 -8.185 1.00 86.44 89 LYS A CA 1
ATOM 735 C C . LYS A 1 89 ? -1.366 14.549 -9.074 1.00 86.44 89 LYS A C 1
ATOM 737 O O . LYS A 1 89 ? -0.893 15.418 -9.801 1.00 86.44 89 LYS A O 1
ATOM 742 N N . LYS A 1 90 ? -2.684 14.339 -8.976 1.00 83.06 90 LYS A N 1
ATOM 743 C CA . LYS A 1 90 ? -3.686 15.118 -9.725 1.00 83.06 90 LYS A CA 1
ATOM 744 C C . LYS A 1 90 ? -3.648 16.605 -9.366 1.00 83.06 90 LYS A C 1
ATOM 746 O O . LYS A 1 90 ? -3.734 17.439 -10.261 1.00 83.06 90 LYS A O 1
ATOM 751 N N . LYS A 1 91 ? -3.476 16.941 -8.082 1.00 79.00 91 LYS A N 1
ATOM 752 C CA . LYS A 1 91 ? -3.312 18.335 -7.627 1.00 79.00 91 LYS A CA 1
ATOM 753 C C . LYS A 1 91 ? -2.023 18.968 -8.153 1.00 79.00 91 LYS A C 1
ATOM 755 O O . LYS A 1 91 ? -2.058 20.113 -8.583 1.00 79.00 91 LYS A O 1
ATOM 760 N N . ALA A 1 92 ? -0.913 18.230 -8.165 1.00 74.44 92 ALA A N 1
ATOM 761 C CA . ALA A 1 92 ? 0.352 18.713 -8.723 1.00 74.44 92 ALA A CA 1
ATOM 762 C C . ALA A 1 92 ? 0.288 18.923 -10.250 1.00 74.44 92 ALA A C 1
ATOM 764 O O . ALA A 1 92 ? 0.915 19.840 -10.772 1.00 74.44 92 ALA A O 1
ATOM 765 N N . ALA A 1 93 ? -0.504 18.113 -10.961 1.00 67.69 93 ALA A N 1
ATOM 766 C CA . ALA A 1 93 ? -0.712 18.214 -12.407 1.00 67.69 93 ALA A CA 1
ATOM 767 C C . ALA A 1 93 ? -1.720 19.302 -12.835 1.00 67.69 93 ALA A C 1
ATOM 769 O O . ALA A 1 93 ? -1.882 19.538 -14.032 1.00 67.69 93 ALA A O 1
ATOM 770 N N . GLN A 1 94 ? -2.393 19.979 -11.897 1.00 60.38 94 GLN A N 1
ATOM 771 C CA . GLN A 1 94 ? -3.192 21.178 -12.168 1.00 60.38 94 GLN A CA 1
ATOM 772 C C . GLN A 1 94 ? -2.376 22.427 -11.796 1.00 60.38 94 GLN A C 1
ATOM 774 O O . GLN A 1 94 ? -2.538 22.957 -10.694 1.00 60.38 94 GLN A O 1
ATOM 779 N N . PRO A 1 95 ? -1.490 22.929 -12.680 1.00 53.38 95 PRO A N 1
ATOM 780 C CA . PRO A 1 95 ? -0.848 24.210 -12.453 1.00 53.38 95 PRO A CA 1
ATOM 781 C C . PRO A 1 95 ? -1.910 25.311 -12.410 1.00 53.38 95 PRO A C 1
ATOM 783 O O . PRO A 1 95 ? -2.943 25.255 -13.082 1.00 53.38 95 PRO A O 1
ATOM 786 N N . SER A 1 96 ? -1.625 26.308 -11.583 1.00 56.12 96 SER A N 1
ATOM 787 C CA . SER A 1 96 ? -2.384 27.514 -11.265 1.00 56.12 96 SER A CA 1
ATOM 788 C C . SER A 1 96 ? -2.959 28.262 -12.479 1.00 56.12 96 SER A C 1
ATOM 790 O O . SER A 1 96 ? -2.550 29.370 -12.819 1.00 56.12 96 SER A O 1
ATOM 792 N N . ARG A 1 97 ? -4.023 27.742 -13.093 1.00 55.88 97 ARG A N 1
ATOM 793 C CA . ARG A 1 97 ? -4.930 28.551 -13.913 1.00 55.88 97 ARG A CA 1
ATOM 794 C C . ARG A 1 97 ? -5.807 29.378 -12.982 1.00 55.88 97 ARG A C 1
AT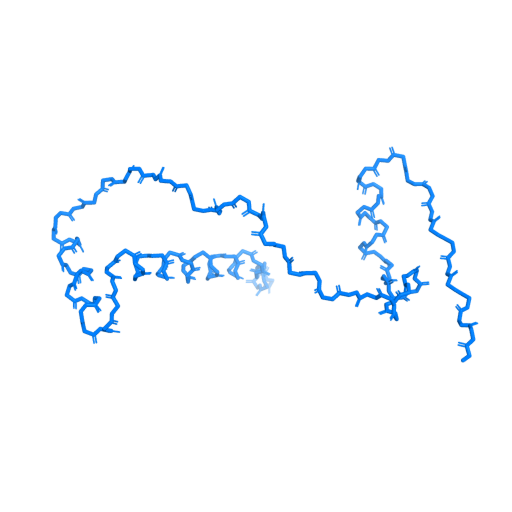OM 796 O O . ARG A 1 97 ? -6.916 28.960 -12.669 1.00 55.88 97 ARG A O 1
ATOM 803 N N . ARG A 1 98 ? -5.279 30.531 -12.546 1.00 55.72 98 ARG A N 1
ATOM 804 C CA . ARG A 1 98 ? -5.983 31.801 -12.239 1.00 55.72 98 ARG A CA 1
ATOM 805 C C . ARG A 1 98 ? -5.265 32.600 -11.148 1.00 55.72 98 ARG A C 1
ATOM 807 O O . ARG A 1 98 ? -5.679 32.611 -9.995 1.00 55.72 98 ARG A O 1
ATOM 814 N N . ARG A 1 99 ? -4.253 33.366 -11.551 1.00 49.66 99 ARG A N 1
ATOM 815 C CA . ARG A 1 99 ? -4.098 34.764 -11.115 1.00 49.66 99 ARG A CA 1
ATOM 816 C C . ARG A 1 99 ? -3.608 35.581 -12.304 1.00 49.66 99 ARG A C 1
ATOM 818 O O . ARG A 1 99 ? -2.417 35.763 -12.498 1.00 49.66 99 ARG A O 1
ATOM 825 N N . GLY A 1 100 ? -4.563 36.014 -13.111 1.00 47.72 100 GLY A N 1
ATOM 826 C CA . GLY A 1 100 ? -4.440 37.185 -13.965 1.00 47.72 100 GLY A CA 1
ATOM 827 C C . GLY A 1 100 ? -5.718 37.970 -13.728 1.00 47.72 100 GLY A C 1
ATOM 828 O O . GLY A 1 100 ? -6.790 37.502 -14.111 1.00 47.72 100 GLY A O 1
ATOM 829 N N . LYS A 1 101 ? -5.606 39.049 -12.961 1.00 42.84 101 LYS A N 1
ATOM 830 C CA . LYS A 1 101 ? -6.620 40.086 -12.830 1.00 42.84 101 LYS A CA 1
ATOM 831 C C . LYS A 1 101 ? -6.041 41.316 -13.505 1.00 42.84 101 LYS A C 1
ATOM 833 O O . LYS A 1 101 ? -4.810 41.489 -13.353 1.00 42.84 101 LYS A O 1
#